Protein AF-A0A936PVS3-F1 (afdb_monomer_lite)

Radius of gyration: 11.28 Å; chains: 1; bounding box: 26×26×30 Å

Secondary structure (DSSP, 8-state):
-TT-EEEETTTEEEEB----SS-EETTEEPPBTTPBBTTS-BB-----S--TTS--B--TT-BBTTS-EE----GGGS--

pLDDT: mean 80.39, std 15.75, range [41.34, 95.12]

Foldseek 3Di:
DFQFWKQQPVPGIWTFHDADPPDDDPNHGFHFQQTAIPVGWGFHFDDPPDPPVNGRGDDFQTATPSRITGHDDPPVVVPD

Sequence (80 aa):
MVGSQVICPFHGTTVIVTGSSSLRLEGQPVATIGDKTSCGATIISSSPQTSSCGLPIARIGDRTNHCGIIITGASSCILL

Structure (mmCIF, N/CA/C/O backbone):
data_AF-A0A936PVS3-F1
#
_entry.id   AF-A0A936PVS3-F1
#
loop_
_atom_site.group_PDB
_atom_site.id
_atom_site.type_symbol
_atom_site.label_atom_id
_atom_site.label_alt_id
_atom_site.label_comp_id
_atom_site.label_asym_id
_atom_site.label_entity_id
_atom_site.label_seq_id
_atom_site.pdbx_PDB_ins_code
_atom_site.Cartn_x
_atom_site.Cartn_y
_atom_site.Cartn_z
_atom_site.occupancy
_atom_site.B_iso_or_equiv
_atom_site.auth_seq_id
_atom_site.auth_comp_id
_atom_site.auth_asym_id
_atom_site.auth_atom_id
_atom_site.pdbx_PDB_model_num
ATOM 1 N N . MET A 1 1 ? -5.483 5.500 3.747 1.00 82.69 1 MET A N 1
ATOM 2 C CA . MET A 1 1 ? -6.444 4.731 4.579 1.00 82.69 1 MET A CA 1
ATOM 3 C C . MET A 1 1 ? -6.844 3.477 3.828 1.00 82.69 1 MET A C 1
ATOM 5 O O . MET A 1 1 ? -6.574 3.407 2.633 1.00 82.69 1 MET A O 1
ATOM 9 N N . VAL A 1 2 ? -7.456 2.489 4.485 1.00 89.12 2 VAL A N 1
ATOM 10 C CA . VAL A 1 2 ? -8.082 1.383 3.737 1.00 89.12 2 VAL A CA 1
ATOM 11 C C . VAL A 1 2 ? -9.090 1.970 2.746 1.00 89.12 2 VAL A C 1
ATOM 13 O O . VAL A 1 2 ? -9.829 2.886 3.088 1.00 89.12 2 VAL A O 1
ATOM 16 N N . GLY A 1 3 ? -9.053 1.510 1.497 1.00 89.06 3 GLY A N 1
ATOM 17 C CA . GLY A 1 3 ? -9.822 2.069 0.384 1.00 89.06 3 GLY A CA 1
ATOM 18 C C . GLY A 1 3 ? -9.113 3.172 -0.415 1.00 89.06 3 GLY A C 1
ATOM 19 O O . GLY A 1 3 ? -9.583 3.520 -1.495 1.00 89.06 3 GLY A O 1
ATOM 20 N N . SER A 1 4 ? -7.966 3.690 0.042 1.00 88.88 4 SER A N 1
ATOM 21 C CA . SER A 1 4 ? -7.144 4.618 -0.751 1.00 88.88 4 SER A CA 1
ATOM 22 C C . SER A 1 4 ? -6.713 3.975 -2.069 1.00 88.88 4 SER A C 1
ATOM 24 O O . SER A 1 4 ? -6.187 2.864 -2.076 1.00 88.88 4 SER A O 1
ATOM 26 N N . GLN A 1 5 ? -6.874 4.701 -3.171 1.00 92.44 5 GLN A N 1
ATOM 27 C CA . GLN A 1 5 ? -6.398 4.310 -4.494 1.00 92.44 5 GLN A CA 1
ATOM 28 C C . GLN A 1 5 ? -4.873 4.371 -4.601 1.00 92.44 5 GLN A C 1
ATOM 30 O O . GLN A 1 5 ? -4.226 5.332 -4.166 1.00 92.44 5 GLN A O 1
ATOM 35 N N . VAL A 1 6 ? -4.330 3.355 -5.261 1.00 92.62 6 VAL A N 1
ATOM 36 C CA . VAL A 1 6 ? -2.918 3.158 -5.563 1.00 92.62 6 VAL A CA 1
ATOM 37 C C . VAL A 1 6 ? -2.788 2.831 -7.042 1.00 92.62 6 VAL A C 1
ATOM 39 O O . VAL A 1 6 ? -3.378 1.862 -7.518 1.00 92.62 6 VAL A O 1
ATOM 42 N N . ILE A 1 7 ? -1.989 3.602 -7.773 1.00 93.88 7 ILE A N 1
ATOM 43 C CA . ILE A 1 7 ? -1.633 3.251 -9.149 1.00 93.88 7 ILE A CA 1
ATOM 44 C C . ILE A 1 7 ? -0.470 2.275 -9.084 1.00 93.88 7 ILE A C 1
ATOM 46 O O . ILE A 1 7 ? 0.629 2.654 -8.693 1.00 93.88 7 ILE A O 1
ATOM 50 N N . CYS A 1 8 ? -0.709 1.027 -9.471 1.00 92.81 8 CYS A N 1
ATOM 51 C CA . CYS A 1 8 ? 0.312 0.006 -9.635 1.00 92.81 8 CYS A CA 1
ATOM 52 C C . CYS A 1 8 ? 0.730 -0.054 -11.115 1.00 92.81 8 CYS A C 1
ATOM 54 O O . CYS A 1 8 ? -0.117 -0.358 -11.955 1.00 92.81 8 CYS A O 1
ATOM 56 N N . PRO A 1 9 ? 2.011 0.145 -11.471 1.00 92.88 9 PRO A N 1
ATOM 57 C CA . PRO A 1 9 ? 2.456 0.099 -12.868 1.00 92.88 9 PRO A CA 1
ATOM 58 C C . PRO A 1 9 ? 2.245 -1.273 -13.528 1.00 92.88 9 PRO A C 1
ATOM 60 O O . PRO A 1 9 ? 2.125 -1.350 -14.743 1.00 92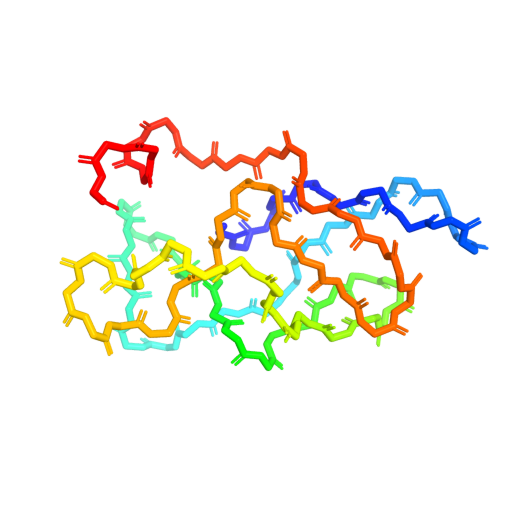.88 9 PRO A O 1
ATOM 63 N N . PHE A 1 10 ? 2.149 -2.347 -12.737 1.00 92.38 10 PHE A N 1
ATOM 64 C CA . PHE A 1 10 ? 1.933 -3.708 -13.245 1.00 92.38 10 PHE A CA 1
ATOM 65 C C . PHE A 1 10 ? 0.457 -4.134 -13.358 1.00 92.38 10 PHE A C 1
ATOM 67 O O . PHE A 1 10 ? 0.155 -5.044 -14.118 1.00 92.38 10 PHE A O 1
ATOM 74 N N . HIS A 1 11 ? -0.460 -3.510 -12.607 1.00 93.31 11 HIS A N 1
ATOM 75 C CA . HIS A 1 11 ? -1.851 -3.986 -12.461 1.00 93.31 11 HIS A CA 1
ATOM 76 C C . HIS A 1 11 ? -2.904 -2.875 -12.617 1.00 93.31 11 HIS A C 1
ATOM 78 O O . HIS A 1 11 ? -4.096 -3.132 -12.475 1.00 93.31 11 HIS A O 1
ATOM 84 N N . GLY A 1 12 ? -2.482 -1.636 -12.885 1.00 92.44 12 GLY A N 1
ATOM 85 C CA . GLY A 1 12 ? -3.362 -0.476 -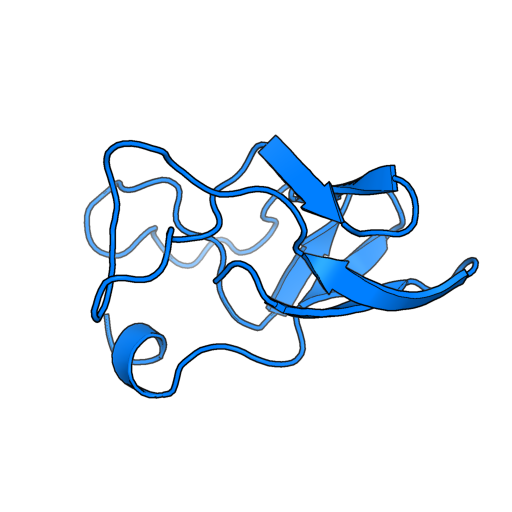12.987 1.0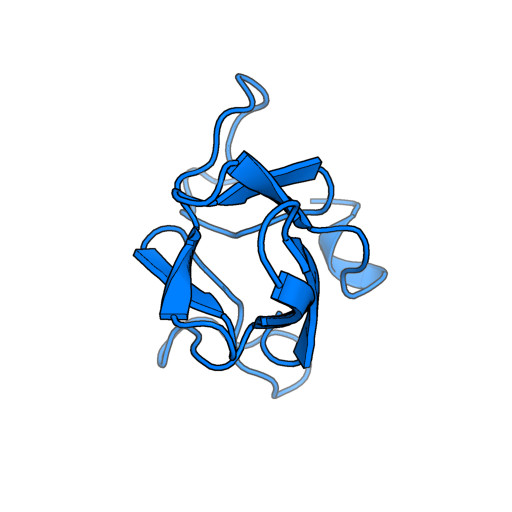0 92.44 12 GLY A CA 1
ATOM 86 C C . GLY A 1 12 ? -3.792 0.083 -11.630 1.00 92.44 12 GLY A C 1
ATOM 87 O O . GLY A 1 12 ? -3.074 -0.014 -10.630 1.00 92.44 12 GLY A O 1
ATOM 88 N N . THR A 1 13 ? -4.962 0.718 -11.599 1.00 94.56 13 THR A N 1
ATOM 89 C CA . THR A 1 13 ? -5.524 1.314 -10.383 1.00 94.56 13 THR A CA 1
ATOM 90 C C . THR A 1 13 ? -6.036 0.232 -9.437 1.00 94.56 13 THR A C 1
ATOM 92 O O . THR A 1 13 ? -6.858 -0.604 -9.796 1.00 94.56 13 THR A O 1
ATOM 95 N N . THR A 1 14 ? -5.546 0.266 -8.205 1.00 94.31 14 THR A N 1
ATOM 96 C CA . THR A 1 14 ? -5.824 -0.694 -7.130 1.00 94.31 14 THR A CA 1
ATOM 97 C C . THR A 1 14 ? -6.164 0.069 -5.854 1.00 94.31 14 THR A C 1
ATOM 99 O O . THR A 1 14 ? -6.093 1.297 -5.842 1.00 94.31 14 THR A O 1
ATOM 102 N N . VAL A 1 15 ? -6.536 -0.619 -4.775 1.00 93.88 15 VAL A N 1
ATOM 103 C CA . VAL A 1 15 ? -6.843 0.031 -3.488 1.00 93.88 15 VAL A CA 1
ATOM 104 C C . VAL A 1 15 ? -6.091 -0.614 -2.338 1.00 93.88 15 VAL A C 1
ATOM 106 O O . VAL A 1 15 ? -5.760 -1.793 -2.404 1.00 93.88 15 VAL A O 1
ATOM 109 N N . ILE A 1 16 ? -5.835 0.134 -1.269 1.00 92.56 16 ILE A N 1
ATOM 110 C CA . ILE A 1 16 ? -5.323 -0.425 -0.014 1.00 92.56 16 ILE A CA 1
ATOM 111 C C . ILE A 1 16 ? -6.428 -1.257 0.644 1.00 92.56 16 ILE A C 1
ATOM 113 O O . ILE A 1 16 ? -7.533 -0.756 0.841 1.00 92.56 16 ILE A O 1
ATOM 117 N N . VAL A 1 17 ? -6.139 -2.509 0.994 1.00 94.62 17 VAL A N 1
ATOM 118 C CA . VAL A 1 17 ? -7.127 -3.458 1.543 1.00 94.62 17 VAL A CA 1
ATOM 119 C C . VAL A 1 17 ? -6.877 -3.826 3.002 1.00 94.62 17 VAL A C 1
ATOM 121 O O . VAL A 1 17 ? -7.779 -4.349 3.650 1.00 94.62 17 VAL A O 1
ATOM 124 N N . THR A 1 18 ? -5.692 -3.533 3.543 1.00 92.50 18 THR A N 1
ATOM 125 C CA . THR A 1 18 ? -5.390 -3.723 4.970 1.00 92.50 18 THR A CA 1
ATOM 126 C C . THR A 1 18 ? -5.005 -2.412 5.641 1.00 92.50 18 THR A C 1
ATOM 128 O O . THR A 1 18 ? -4.570 -1.461 4.990 1.00 92.50 18 THR A O 1
ATOM 131 N N . GLY A 1 19 ? -5.222 -2.350 6.949 1.00 89.25 19 GLY A N 1
ATOM 132 C CA . GLY A 1 19 ? -4.899 -1.199 7.777 1.00 89.25 19 GLY A CA 1
ATOM 133 C C . GLY A 1 19 ? -4.646 -1.626 9.215 1.00 89.25 19 GLY A C 1
ATOM 134 O O . GLY A 1 19 ? -4.898 -2.770 9.599 1.00 89.25 19 GLY A O 1
ATOM 135 N N . SER A 1 20 ? -4.194 -0.681 10.029 1.00 86.38 20 SER A N 1
ATOM 136 C CA . SER A 1 20 ? -3.964 -0.887 11.453 1.00 86.38 20 SER A CA 1
ATOM 137 C C . SER A 1 20 ? -5.263 -1.167 12.214 1.00 86.38 20 SER A C 1
ATOM 139 O O . SER A 1 20 ? -6.264 -0.467 12.050 1.00 86.38 20 SER A O 1
ATOM 141 N N . SER A 1 21 ? -5.221 -2.144 13.122 1.00 84.19 21 SER A N 1
ATOM 142 C CA . SER A 1 21 ? -6.317 -2.432 14.058 1.00 84.19 21 SER A CA 1
ATOM 143 C C . SER A 1 21 ? -6.453 -1.375 15.160 1.00 84.19 21 SER A C 1
ATOM 145 O O . SER A 1 21 ? -7.544 -1.185 15.696 1.00 84.19 21 SER A O 1
ATOM 147 N N . SER A 1 22 ? -5.352 -0.695 15.497 1.00 83.12 22 SER A N 1
ATOM 148 C CA . SER A 1 22 ? -5.281 0.263 16.610 1.00 83.12 22 SER A CA 1
ATOM 149 C C . SER A 1 22 ? -5.398 1.712 16.146 1.00 83.12 22 SER A C 1
ATOM 151 O O . SER A 1 22 ? -5.940 2.545 16.868 1.00 83.12 22 SER A O 1
ATOM 153 N N . LEU A 1 23 ? -4.907 2.028 14.943 1.00 79.19 23 LEU A N 1
ATOM 154 C CA . LEU A 1 23 ? -4.994 3.372 14.379 1.00 79.19 23 LEU A CA 1
ATOM 155 C C . LEU A 1 23 ? -6.245 3.483 13.516 1.00 79.19 23 LEU A C 1
ATOM 157 O O . LEU A 1 23 ? -6.327 2.903 12.432 1.00 79.19 23 LEU A O 1
ATOM 161 N N . ARG A 1 24 ? -7.218 4.255 13.996 1.00 80.81 24 ARG A N 1
ATOM 162 C CA . ARG A 1 24 ? -8.453 4.546 13.271 1.00 80.81 24 ARG A CA 1
ATOM 163 C C . ARG A 1 24 ? -8.604 6.050 13.129 1.00 80.81 24 ARG A C 1
ATOM 165 O 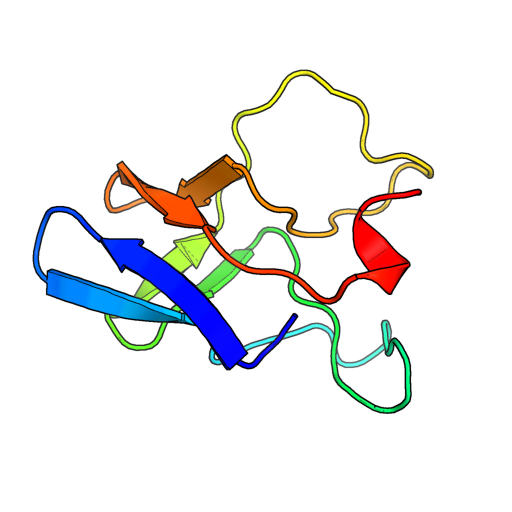O . ARG A 1 24 ? -8.475 6.775 14.109 1.00 80.81 24 ARG A O 1
ATOM 172 N N . LEU A 1 25 ? -8.902 6.498 11.919 1.00 76.75 25 LEU A N 1
ATOM 173 C CA . LEU A 1 25 ? -9.249 7.879 11.615 1.00 76.75 25 LEU A CA 1
ATOM 174 C C . LEU A 1 25 ? -10.691 7.877 11.122 1.00 76.75 25 LEU A C 1
ATOM 176 O O . LEU A 1 25 ? -11.028 7.108 10.225 1.00 76.75 25 LEU A O 1
ATOM 180 N N . GLU A 1 26 ? -11.553 8.668 11.759 1.00 74.62 26 GLU A N 1
ATOM 181 C CA . GLU A 1 26 ? -12.988 8.732 11.425 1.00 74.62 26 GLU A CA 1
ATOM 182 C C . GLU A 1 26 ? -13.670 7.346 11.393 1.00 74.62 26 GLU A C 1
ATOM 184 O O . GLU A 1 26 ? -14.501 7.039 10.544 1.00 74.62 26 GLU A O 1
ATOM 189 N N . GLY A 1 27 ? -13.278 6.457 12.314 1.00 80.00 27 GLY A N 1
ATOM 190 C CA . GLY A 1 27 ? -13.818 5.096 12.417 1.00 80.00 27 GLY A CA 1
ATOM 191 C C . GLY A 1 27 ? -13.242 4.085 11.415 1.00 80.00 27 GLY A C 1
ATOM 192 O O . GLY A 1 27 ? -13.420 2.877 11.614 1.00 80.00 27 GLY A O 1
ATOM 193 N N . GLN A 1 28 ? -12.484 4.532 10.410 1.00 82.94 28 GLN A N 1
ATOM 194 C CA . GLN A 1 28 ? -11.824 3.676 9.424 1.00 82.94 28 GLN A CA 1
ATOM 195 C C . GLN A 1 28 ? -10.366 3.370 9.794 1.00 82.94 28 GLN A C 1
ATOM 197 O O . GLN A 1 28 ? -9.656 4.244 10.296 1.00 82.94 28 GLN A O 1
ATOM 202 N N . PRO A 1 29 ? -9.889 2.141 9.533 1.00 86.94 29 PRO A N 1
ATOM 203 C CA . PRO A 1 29 ? -8.505 1.768 9.788 1.00 86.94 29 PRO A CA 1
ATOM 204 C C . PRO A 1 29 ? -7.532 2.572 8.913 1.00 86.94 29 PRO A C 1
ATOM 206 O O . PRO A 1 29 ? -7.688 2.707 7.691 1.00 86.94 29 PRO A O 1
ATOM 209 N N . VAL A 1 30 ? -6.501 3.106 9.561 1.00 86.38 30 VAL A N 1
ATOM 210 C CA . VAL A 1 30 ? -5.425 3.849 8.907 1.00 86.38 30 VAL A CA 1
ATOM 211 C C . VAL A 1 30 ? -4.482 2.859 8.238 1.00 86.38 30 VAL A C 1
ATOM 213 O O . VAL A 1 30 ? -4.060 1.881 8.847 1.00 86.38 30 VAL A O 1
ATOM 216 N N . ALA A 1 31 ? -4.153 3.127 6.977 1.00 87.69 31 ALA A N 1
ATOM 217 C CA . ALA A 1 31 ? -3.151 2.355 6.257 1.00 87.69 31 ALA A CA 1
ATOM 218 C C . ALA A 1 31 ? -1.760 2.759 6.747 1.00 87.69 31 ALA A C 1
ATOM 220 O O . ALA A 1 31 ? -1.492 3.944 6.945 1.00 87.69 31 ALA A O 1
ATOM 221 N N . THR A 1 32 ? -0.891 1.782 6.917 1.00 87.25 32 THR A N 1
ATOM 222 C CA . THR A 1 32 ? 0.443 1.909 7.486 1.00 87.25 32 THR A CA 1
ATOM 223 C C . THR A 1 32 ? 1.486 1.219 6.612 1.00 87.25 32 THR A C 1
ATOM 225 O O . THR A 1 32 ? 1.164 0.476 5.684 1.00 87.25 32 THR A O 1
ATOM 228 N N . ILE A 1 33 ? 2.763 1.489 6.870 1.00 86.50 33 ILE A N 1
ATOM 229 C CA . ILE A 1 33 ? 3.861 0.772 6.213 1.00 86.50 33 ILE A CA 1
ATOM 230 C C . ILE A 1 33 ? 3.709 -0.729 6.495 1.00 86.50 33 ILE A C 1
ATOM 232 O O . ILE A 1 33 ? 3.530 -1.133 7.641 1.00 86.50 33 ILE A O 1
ATOM 236 N N . GLY A 1 34 ? 3.786 -1.552 5.448 1.00 88.62 34 GLY A N 1
ATOM 237 C CA . GLY A 1 34 ? 3.539 -2.993 5.527 1.00 88.62 34 GLY A CA 1
ATOM 238 C C . GLY A 1 34 ? 2.109 -3.422 5.182 1.00 88.62 34 GLY A C 1
ATOM 239 O O . GLY A 1 34 ? 1.878 -4.616 4.968 1.00 88.62 34 GLY A O 1
ATOM 240 N N . ASP A 1 35 ? 1.163 -2.485 5.058 1.00 92.12 35 ASP A N 1
ATOM 241 C CA . ASP A 1 35 ? -0.181 -2.801 4.577 1.00 92.12 35 ASP A CA 1
ATOM 242 C C . ASP A 1 35 ? -0.203 -3.138 3.084 1.00 92.12 35 ASP A C 1
ATOM 244 O O . ASP A 1 35 ? 0.665 -2.728 2.308 1.00 92.12 35 ASP A O 1
ATOM 248 N N . LYS A 1 36 ? -1.209 -3.921 2.689 1.00 93.94 36 LYS A N 1
ATOM 249 C CA . LYS A 1 36 ? -1.339 -4.492 1.351 1.00 93.94 36 LYS A CA 1
ATOM 250 C C . LYS A 1 36 ? -2.380 -3.767 0.513 1.00 93.94 36 LYS A C 1
ATOM 252 O O . LYS A 1 36 ? -3.399 -3.288 1.015 1.00 93.94 36 LYS A O 1
ATOM 257 N N . THR A 1 37 ? -2.152 -3.763 -0.792 1.00 94.06 37 THR A N 1
ATOM 258 C CA . THR A 1 37 ? -3.121 -3.365 -1.810 1.00 94.06 37 THR A CA 1
ATOM 259 C C . THR A 1 37 ? -3.853 -4.577 -2.383 1.00 94.06 37 THR A C 1
ATOM 261 O O . THR A 1 37 ? -3.433 -5.722 -2.212 1.00 94.06 37 THR A O 1
ATOM 264 N N . SER A 1 38 ? -4.953 -4.336 -3.097 1.00 95.12 38 SER A N 1
ATOM 265 C CA . SER A 1 38 ? -5.779 -5.375 -3.717 1.00 95.12 38 SER A CA 1
ATOM 266 C C . SER A 1 38 ? -5.044 -6.181 -4.792 1.00 95.12 38 SER A C 1
ATOM 268 O O . SER A 1 38 ? -5.428 -7.314 -5.055 1.00 95.12 38 SER A O 1
ATOM 270 N N . CYS A 1 39 ? -3.973 -5.640 -5.387 1.00 93.19 39 CYS A N 1
ATOM 271 C CA . CYS A 1 39 ? -3.100 -6.388 -6.301 1.00 93.19 39 CYS A CA 1
ATOM 272 C C . CYS A 1 39 ? -1.985 -7.174 -5.591 1.00 93.19 39 CYS A C 1
ATOM 274 O O . CYS A 1 39 ? -1.126 -7.744 -6.258 1.00 93.19 39 CYS A O 1
ATOM 276 N N . GLY A 1 40 ? -1.960 -7.177 -4.255 1.00 93.38 40 GLY A N 1
ATOM 277 C CA . GLY A 1 40 ? -0.944 -7.861 -3.454 1.00 93.38 40 GLY A CA 1
ATOM 278 C C . GLY A 1 40 ? 0.339 -7.060 -3.222 1.00 93.38 40 GLY A C 1
ATOM 279 O O . GLY A 1 40 ? 1.262 -7.583 -2.600 1.00 93.38 40 GLY A O 1
ATOM 280 N N . ALA A 1 41 ? 0.411 -5.803 -3.675 1.00 93.44 41 ALA A N 1
ATOM 281 C CA . ALA A 1 41 ? 1.556 -4.946 -3.385 1.00 93.44 41 ALA A CA 1
ATOM 282 C C . ALA A 1 41 ? 1.559 -4.523 -1.910 1.00 93.44 41 ALA A C 1
ATOM 284 O O . ALA A 1 41 ? 0.506 -4.341 -1.308 1.00 93.44 41 ALA A O 1
ATOM 285 N N . THR A 1 42 ? 2.738 -4.303 -1.344 1.00 92.88 42 THR A N 1
ATOM 286 C CA . THR A 1 42 ? 2.929 -3.845 0.037 1.00 92.88 42 THR A CA 1
ATOM 287 C C . THR A 1 42 ? 3.421 -2.406 0.043 1.00 92.88 42 THR A C 1
ATOM 289 O O . THR A 1 42 ? 4.291 -2.056 -0.753 1.00 92.88 42 THR A O 1
ATOM 292 N N . ILE A 1 43 ? 2.903 -1.574 0.945 1.00 90.12 43 ILE A N 1
ATOM 293 C CA . ILE A 1 43 ? 3.347 -0.188 1.140 1.00 90.12 43 ILE A CA 1
ATOM 294 C C . ILE A 1 43 ? 4.727 -0.182 1.803 1.00 90.12 43 ILE A C 1
ATOM 296 O O . ILE A 1 43 ? 4.905 -0.768 2.869 1.00 90.12 43 ILE A O 1
ATOM 300 N N . ILE A 1 44 ? 5.695 0.499 1.187 1.00 87.94 44 ILE A N 1
ATOM 301 C CA . ILE A 1 44 ? 7.110 0.504 1.599 1.00 87.94 44 ILE A CA 1
ATOM 302 C C . ILE A 1 44 ? 7.693 1.918 1.773 1.00 87.94 44 ILE A C 1
ATOM 304 O O . ILE A 1 44 ? 8.899 2.055 1.660 1.00 87.94 44 ILE A O 1
ATOM 308 N N . SER A 1 45 ? 6.848 2.940 1.998 1.00 78.75 45 SER A N 1
ATOM 309 C CA . SER A 1 45 ? 7.150 4.386 2.164 1.00 78.75 45 SER A CA 1
ATOM 310 C C . SER A 1 45 ? 8.578 4.846 1.821 1.00 78.75 45 SER A C 1
ATOM 312 O O . SER A 1 45 ? 9.559 4.521 2.482 1.00 78.75 45 SER A O 1
ATOM 314 N N . SER A 1 46 ? 8.684 5.690 0.798 1.00 58.47 46 SER A N 1
ATOM 315 C CA . SER A 1 46 ? 9.969 6.139 0.244 1.00 58.47 46 SER A CA 1
ATOM 316 C C . SER A 1 46 ? 10.226 7.643 0.387 1.00 58.47 46 SER A C 1
ATOM 318 O O . SER A 1 46 ? 11.115 8.163 -0.284 1.00 58.47 46 SER A O 1
ATOM 320 N N . SER A 1 47 ? 9.407 8.374 1.151 1.00 53.00 47 SER A N 1
ATOM 321 C CA . SER A 1 47 ? 9.577 9.824 1.295 1.00 53.00 47 SER A CA 1
ATOM 322 C C . SER A 1 47 ? 10.413 10.154 2.538 1.00 53.00 47 SER A C 1
ATOM 324 O O . SER A 1 47 ? 10.074 9.689 3.623 1.00 53.00 47 SER A O 1
ATOM 326 N N . PRO A 1 48 ? 11.461 10.994 2.427 1.00 46.81 48 PRO A N 1
ATOM 327 C CA . PRO A 1 48 ? 12.209 11.506 3.577 1.00 46.81 48 PRO A CA 1
ATOM 328 C C . PRO A 1 48 ? 11.415 12.524 4.413 1.00 46.81 48 PRO A C 1
ATOM 330 O O . PRO A 1 48 ? 11.930 13.035 5.406 1.00 46.81 48 PRO A O 1
ATOM 333 N N . GLN A 1 49 ? 10.170 12.842 4.038 1.00 47.03 49 GLN A N 1
ATOM 334 C CA . GLN A 1 49 ? 9.295 13.642 4.884 1.00 47.03 49 GLN A CA 1
ATOM 335 C C . GLN A 1 49 ? 8.814 12.781 6.044 1.00 47.03 49 GLN A C 1
ATOM 337 O O . GLN A 1 49 ? 7.901 11.972 5.904 1.00 47.03 49 GLN A O 1
ATOM 342 N N . THR A 1 50 ? 9.500 12.948 7.169 1.00 45.25 50 THR A N 1
ATOM 343 C CA . THR A 1 50 ? 9.040 12.711 8.537 1.00 45.25 50 THR A CA 1
ATOM 344 C C . THR A 1 50 ? 7.585 12.240 8.621 1.00 45.25 50 THR A C 1
ATOM 346 O O . THR A 1 50 ? 6.628 12.965 8.334 1.00 45.25 50 THR A O 1
ATOM 349 N N . SER A 1 51 ? 7.403 10.983 9.025 1.00 51.28 51 SER A N 1
ATOM 350 C CA . SER A 1 51 ? 6.200 10.557 9.737 1.00 51.28 51 SER A CA 1
ATOM 351 C C . SER A 1 51 ? 5.910 11.617 10.798 1.00 51.28 51 SER A C 1
ATOM 353 O O . SER A 1 51 ? 6.699 11.775 11.730 1.00 51.28 51 SER A O 1
ATOM 355 N N . SER A 1 52 ? 4.846 12.387 10.631 1.00 44.22 52 SER A N 1
ATOM 356 C CA . SER A 1 52 ? 4.604 13.648 11.342 1.00 44.22 52 SER A CA 1
ATOM 357 C C . SER A 1 52 ? 4.425 13.519 12.854 1.00 44.22 52 SER A C 1
ATOM 359 O O . SER A 1 52 ? 4.425 14.517 13.565 1.00 44.22 52 SER A O 1
ATOM 361 N N . CYS A 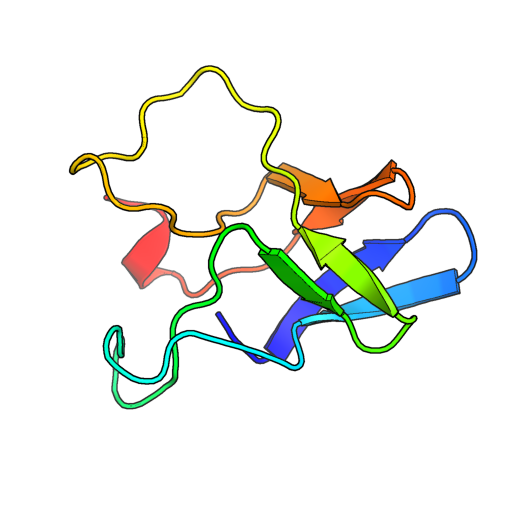1 53 ? 4.380 12.297 13.383 1.00 50.75 53 CYS A N 1
ATOM 362 C CA . CYS A 1 53 ? 4.461 12.017 14.817 1.00 50.75 53 CYS A CA 1
ATOM 363 C C . CYS A 1 53 ? 5.306 10.763 15.133 1.00 50.75 53 CYS A C 1
ATOM 365 O O . CYS A 1 53 ? 5.090 10.124 16.157 1.00 50.75 53 CYS A O 1
ATOM 367 N N . GLY A 1 54 ? 6.204 10.334 14.231 1.00 58.59 54 GLY A N 1
ATOM 368 C CA . GLY A 1 54 ? 6.905 9.040 14.352 1.00 58.59 54 GLY A CA 1
ATOM 369 C C . GLY A 1 54 ? 6.017 7.814 14.084 1.00 58.59 54 GLY A C 1
ATOM 370 O O . GLY A 1 54 ? 6.407 6.685 14.369 1.00 58.59 54 GLY A O 1
ATOM 371 N N . LEU A 1 55 ? 4.810 8.029 13.550 1.00 66.38 55 LEU A N 1
ATOM 372 C CA . LEU A 1 55 ? 3.836 6.977 13.267 1.00 66.38 55 LEU A CA 1
ATOM 373 C C . LEU A 1 55 ? 4.005 6.445 11.834 1.00 66.38 55 LEU A C 1
ATOM 375 O O . LEU A 1 55 ? 4.131 7.248 10.907 1.00 66.38 55 LEU A O 1
ATOM 379 N N . PRO A 1 56 ? 3.942 5.120 11.612 1.00 74.12 56 PRO A N 1
ATOM 380 C CA . PRO A 1 56 ? 4.152 4.505 10.300 1.00 74.12 56 PRO A CA 1
ATOM 381 C C . PRO A 1 56 ? 2.925 4.652 9.379 1.00 74.12 56 PRO A C 1
ATOM 383 O O . PRO A 1 56 ? 2.452 3.665 8.832 1.00 74.12 56 PRO A O 1
ATOM 3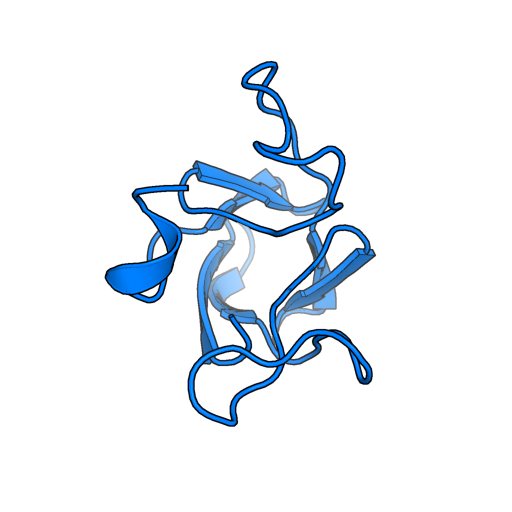86 N N . ILE A 1 57 ? 2.367 5.856 9.227 1.00 80.19 57 ILE A N 1
ATOM 387 C CA . ILE A 1 57 ? 1.135 6.126 8.465 1.00 80.19 57 ILE A CA 1
ATOM 388 C C . ILE A 1 57 ? 1.440 6.272 6.971 1.00 80.19 57 ILE A C 1
ATOM 390 O O . ILE A 1 57 ? 2.324 7.033 6.587 1.00 80.19 57 ILE A O 1
ATOM 394 N N . ALA A 1 58 ? 0.654 5.591 6.134 1.00 82.88 58 ALA A N 1
ATOM 395 C CA . ALA A 1 58 ? 0.717 5.696 4.682 1.00 82.88 58 ALA A CA 1
ATOM 396 C C . ALA A 1 58 ? -0.012 6.953 4.169 1.00 82.88 58 ALA A C 1
ATOM 398 O O . ALA A 1 58 ? -1.186 7.181 4.487 1.00 82.88 58 ALA A O 1
ATOM 399 N N . ARG A 1 59 ? 0.665 7.740 3.330 1.00 81.50 59 ARG A N 1
ATOM 400 C CA . ARG A 1 59 ? 0.219 9.032 2.783 1.00 81.50 59 ARG A CA 1
ATOM 401 C C . ARG A 1 59 ? 0.242 9.050 1.254 1.00 81.50 59 ARG A C 1
ATOM 403 O O . ARG A 1 59 ? 0.833 8.190 0.604 1.00 81.50 59 ARG A O 1
ATOM 410 N N . ILE A 1 60 ? -0.414 10.052 0.667 1.00 86.00 60 ILE A N 1
ATOM 411 C CA . ILE A 1 60 ? -0.356 10.288 -0.783 1.00 86.00 60 ILE A CA 1
ATOM 412 C C . ILE A 1 60 ? 1.107 10.492 -1.192 1.00 86.00 60 ILE A C 1
ATOM 414 O O . ILE A 1 60 ? 1.837 11.247 -0.556 1.00 86.00 60 ILE A O 1
ATOM 418 N N . GLY A 1 61 ? 1.530 9.798 -2.245 1.00 83.69 61 GLY A N 1
ATOM 419 C CA . GLY A 1 61 ? 2.908 9.787 -2.732 1.00 83.69 61 GLY A CA 1
ATOM 420 C C . GLY A 1 61 ? 3.784 8.665 -2.167 1.00 83.69 61 GLY A C 1
ATOM 421 O O . GLY A 1 61 ? 4.863 8.431 -2.712 1.00 83.69 61 GLY A O 1
ATOM 422 N N . ASP A 1 62 ? 3.343 7.927 -1.141 1.00 86.75 62 ASP A N 1
ATOM 423 C CA . ASP A 1 62 ? 4.082 6.743 -0.693 1.00 86.75 62 ASP A CA 1
ATOM 424 C C . ASP A 1 62 ? 4.121 5.663 -1.772 1.00 86.75 62 ASP A C 1
ATOM 426 O O . ASP A 1 62 ? 3.168 5.467 -2.534 1.00 86.75 62 ASP A O 1
ATOM 430 N N . ARG A 1 63 ? 5.246 4.942 -1.807 1.00 89.88 63 ARG A N 1
ATOM 431 C CA . ARG A 1 63 ? 5.491 3.862 -2.760 1.00 89.88 63 ARG A CA 1
ATOM 432 C C . ARG A 1 63 ? 5.107 2.497 -2.207 1.00 89.88 63 ARG A C 1
ATOM 434 O O . ARG A 1 63 ? 5.148 2.245 -1.003 1.00 89.88 63 ARG A O 1
ATOM 441 N N . THR A 1 64 ? 4.803 1.596 -3.130 1.00 91.19 64 THR A N 1
ATOM 442 C CA . THR A 1 64 ? 4.627 0.162 -2.888 1.00 91.19 64 THR A CA 1
ATOM 443 C C . THR A 1 64 ? 5.781 -0.647 -3.486 1.00 91.19 64 THR A C 1
ATOM 445 O O . THR A 1 64 ? 6.515 -0.154 -4.342 1.00 91.19 64 THR A O 1
ATOM 448 N N . ASN A 1 65 ? 5.943 -1.903 -3.065 1.00 91.25 65 ASN A N 1
ATOM 449 C CA . ASN A 1 65 ? 6.951 -2.828 -3.607 1.00 91.25 65 ASN A CA 1
ATOM 450 C C . ASN A 1 65 ? 6.730 -3.184 -5.089 1.00 91.25 65 ASN A C 1
ATOM 452 O O . ASN A 1 65 ? 7.652 -3.633 -5.758 1.00 91.25 65 ASN A O 1
ATOM 456 N N . HIS A 1 66 ? 5.540 -2.920 -5.622 1.00 90.75 66 HIS A N 1
ATOM 457 C CA . HIS A 1 66 ? 5.249 -2.947 -7.052 1.00 90.75 66 HIS A CA 1
ATOM 458 C C . HIS A 1 66 ? 5.563 -1.612 -7.745 1.00 90.75 66 HIS A C 1
ATOM 460 O O . HIS A 1 66 ? 5.061 -1.360 -8.833 1.00 90.75 66 HIS A O 1
ATOM 466 N N . CYS A 1 67 ? 6.357 -0.730 -7.127 1.00 86.38 67 CYS A N 1
ATOM 467 C CA . CYS A 1 67 ? 6.685 0.608 -7.633 1.00 86.38 67 CYS A CA 1
ATOM 468 C C . CYS A 1 67 ? 5.450 1.505 -7.875 1.00 86.38 67 CYS A C 1
ATOM 470 O O . CYS A 1 67 ? 5.525 2.536 -8.539 1.00 86.38 67 CYS A O 1
ATOM 472 N N . GLY A 1 68 ? 4.292 1.119 -7.336 1.00 88.94 68 GLY A N 1
ATOM 473 C CA . GLY A 1 68 ? 3.073 1.912 -7.401 1.00 88.94 68 GLY A CA 1
ATOM 474 C C . GLY A 1 68 ? 3.057 3.039 -6.381 1.00 88.94 68 GLY A C 1
ATOM 475 O O . GLY A 1 68 ? 3.772 2.960 -5.383 1.00 88.94 68 GLY A O 1
ATOM 476 N N . ILE A 1 69 ? 2.218 4.047 -6.610 1.00 90.25 69 ILE A N 1
ATOM 477 C CA . ILE A 1 69 ? 2.081 5.222 -5.739 1.00 90.25 69 ILE A CA 1
ATOM 478 C C . ILE A 1 69 ? 0.658 5.373 -5.207 1.00 90.25 69 ILE A C 1
ATOM 480 O O . ILE A 1 69 ? -0.315 5.146 -5.930 1.00 90.25 69 ILE A O 1
ATOM 484 N N . ILE A 1 70 ? 0.534 5.782 -3.945 1.00 89.69 70 ILE A N 1
ATOM 485 C CA . ILE A 1 70 ? -0.752 6.173 -3.359 1.00 89.69 70 ILE A CA 1
ATOM 486 C C . ILE A 1 70 ? -1.154 7.527 -3.947 1.00 89.69 70 ILE A C 1
ATOM 488 O O . ILE A 1 70 ? -0.418 8.500 -3.811 1.00 89.69 70 ILE A O 1
ATOM 492 N N . ILE A 1 71 ? -2.322 7.601 -4.582 1.00 88.94 71 ILE A N 1
ATOM 493 C CA . ILE A 1 71 ? -2.803 8.826 -5.251 1.00 88.94 71 ILE A CA 1
ATOM 494 C C . ILE A 1 71 ? -4.002 9.468 -4.556 1.00 88.94 71 ILE A C 1
ATOM 496 O O . ILE A 1 71 ? -4.370 10.593 -4.874 1.00 88.94 71 ILE A O 1
ATOM 500 N N . THR A 1 72 ? -4.616 8.770 -3.600 1.00 86.06 72 THR A N 1
ATOM 501 C CA . THR A 1 72 ? -5.733 9.308 -2.814 1.00 86.06 72 THR A CA 1
ATOM 502 C C . THR A 1 72 ? -5.564 8.971 -1.338 1.00 86.06 72 THR A C 1
ATOM 504 O O . THR A 1 72 ? -5.084 7.901 -0.959 1.00 86.06 72 THR A O 1
ATOM 507 N N . GLY A 1 73 ? -5.979 9.893 -0.484 1.00 74.06 73 GLY A N 1
ATOM 508 C CA . GLY A 1 73 ? -5.982 9.764 0.967 1.00 74.06 73 GLY A CA 1
ATOM 509 C C . GLY A 1 73 ? -7.160 10.547 1.526 1.00 74.06 73 GLY A C 1
ATOM 510 O O . GLY A 1 73 ? -7.707 11.399 0.826 1.00 74.06 73 GLY A O 1
ATOM 511 N N . ALA A 1 74 ? -7.570 10.260 2.761 1.00 63.78 74 ALA A N 1
ATOM 512 C CA . ALA A 1 74 ? -8.548 11.127 3.402 1.00 63.78 74 ALA A CA 1
ATOM 513 C C . ALA A 1 74 ? -7.953 12.521 3.573 1.00 63.78 74 ALA A C 1
ATOM 515 O O . ALA A 1 74 ? -6.799 12.672 3.988 1.00 63.78 74 ALA A O 1
ATOM 516 N N . SER A 1 75 ? -8.768 13.525 3.268 1.00 57.19 75 SER A N 1
ATOM 517 C CA . SER A 1 75 ? -8.416 14.942 3.327 1.00 57.19 75 SER A CA 1
ATOM 518 C C . SER A 1 75 ? -7.883 15.364 4.702 1.00 57.19 75 SER A C 1
ATOM 520 O O . SER A 1 75 ? -7.087 16.290 4.796 1.00 57.19 75 SER A O 1
ATOM 522 N N . SER A 1 76 ? -8.268 14.647 5.762 1.00 56.94 76 SER A N 1
ATOM 523 C CA . SER A 1 76 ? -7.842 14.866 7.147 1.00 56.94 76 SER A CA 1
ATOM 524 C C . SER A 1 76 ? -6.417 14.384 7.460 1.00 56.94 76 SER A C 1
ATOM 526 O O . SER A 1 76 ? -5.820 14.859 8.420 1.00 56.94 76 SER A O 1
ATOM 528 N N . CYS A 1 77 ? -5.832 13.498 6.646 1.00 51.72 77 CYS A N 1
ATOM 529 C CA . CYS A 1 77 ? -4.462 12.991 6.830 1.00 51.72 77 CYS A CA 1
ATOM 530 C C . CYS A 1 77 ? -3.403 13.734 6.000 1.00 51.72 77 CYS A C 1
ATOM 532 O O . CYS A 1 77 ? -2.223 13.412 6.096 1.00 51.72 77 CYS A O 1
ATOM 534 N N . ILE A 1 78 ? -3.804 14.702 5.170 1.00 51.00 78 ILE A N 1
ATOM 535 C CA . ILE A 1 78 ? -2.884 15.506 4.347 1.00 51.00 78 ILE A CA 1
ATOM 536 C C . ILE A 1 78 ? -2.214 16.638 5.148 1.00 51.00 78 ILE A C 1
ATOM 538 O O . ILE A 1 78 ? -1.218 17.197 4.700 1.00 51.00 78 ILE A O 1
ATOM 542 N N . LEU A 1 79 ? -2.752 16.958 6.330 1.00 41.34 79 LEU A N 1
ATOM 543 C CA . LEU A 1 79 ? -2.357 18.095 7.171 1.00 41.34 79 LEU A CA 1
ATOM 544 C C . LEU A 1 79 ? -1.662 17.705 8.484 1.00 41.34 79 LEU A C 1
ATOM 546 O O . LEU A 1 79 ? -1.419 18.580 9.312 1.00 41.34 79 LEU A O 1
ATOM 550 N N . LEU A 1 80 ? -1.344 16.422 8.675 1.00 44.31 80 LEU A N 1
ATOM 551 C CA . LEU A 1 80 ? -0.498 15.970 9.779 1.00 44.31 80 LEU A CA 1
ATOM 552 C C . LEU A 1 80 ? 0.852 15.534 9.232 1.00 44.31 80 LEU A C 1
ATOM 554 O O . LEU A 1 80 ? 0.952 14.450 8.603 1.00 44.31 80 LEU A O 1
#